Protein 7XUY (pdb70)

B-factor: mean 59.79, std 15.19, range [34.0, 115.69]

Organism: NCBI:txid543891

Foldseek 3Di:
DEEEAEEEPDDDPVVVVVCFVVVLVVCCVVPVDDSVPYYYDYDHHYQQRDDDPRHGNVVPVVDD

Sequence (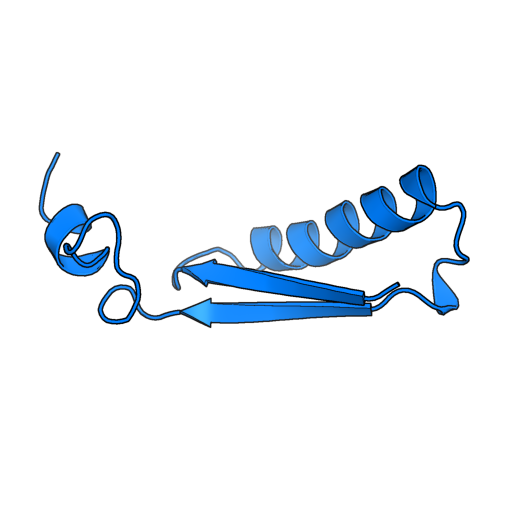64 aa):
PFAQIYILEGRTPEQK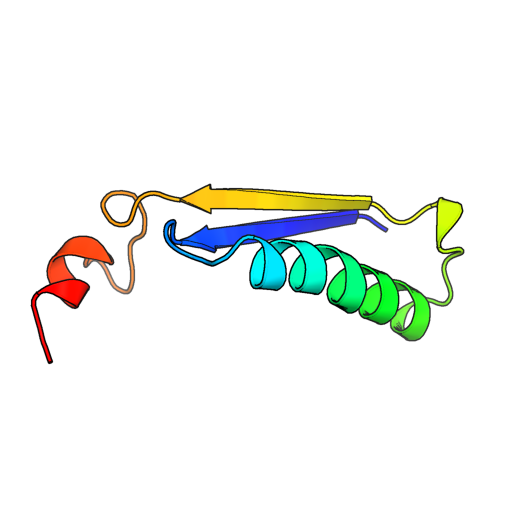KAVIEKVTQALHEATDAKKETIRVWIHEMPKENWGIAGVSAKDLGRLE

Solvent-accessible surface area: 5005 Å² total; per-residue (Å²): 60,138,15,84,36,117,21,38,83,76,112,62,94,122,85,51,135,33,32,81,97,149,40,25,65,55,42,58,113,84,75,121,20,143,91,129,65,13,126,21,107,40,69,74,52,42,81,109,96,74,64,87,108,83,64,27,9,74,76,71,65,181,124,222

Structure (mmCIF, N/CA/C/O backbone):
data_7XUY
#
_entry.id   7XUY
#
_cell.length_a   81.407
_cell.length_b   81.407
_cell.length_c   63.678
_cell.angle_alpha   90.000
_cell.angle_beta   90.000
_cell.angle_gamma   120.000
#
_symmetry.space_group_name_H-M   'H 3 2'
#
loop_
_entity.id
_entity.type
_entity.pdbx_description
1 polymer Tautomerase
2 water water
#
loop_
_atom_site.group_PDB
_atom_site.id
_atom_site.type_symbol
_atom_site.label_atom_id
_atom_site.label_alt_id
_atom_site.label_comp_id
_atom_site.label_asym_id
_atom_site.label_entity_id
_atom_site.label_seq_id
_atom_site.pdbx_PDB_ins_code
_atom_site.Cartn_x
_atom_site.Cartn_y
_atom_site.Cartn_z
_atom_site.occupancy
_atom_site.B_iso_or_equiv
_atom_site.auth_seq_id
_atom_site.auth_comp_id
_atom_site.auth_asym_id
_atom_site.auth_atom_id
_atom_site.pdbx_PDB_model_num
ATOM 1 N N . PRO A 1 1 ? 11.434 -9.323 37.030 1.00 54.81 1 PRO A N 1
ATOM 2 C CA . PRO A 1 1 ? 11.119 -7.897 36.855 1.00 51.56 1 PRO A CA 1
ATOM 3 C C . PRO A 1 1 ? 10.810 -7.567 35.399 1.00 47.74 1 PRO A C 1
ATOM 4 O O . PRO A 1 1 ? 11.435 -8.112 34.482 1.00 50.58 1 PRO A O 1
ATOM 8 N N . PHE A 1 2 ? 9.823 -6.707 35.192 1.00 41.94 2 PHE A N 1
ATOM 9 C CA . PHE A 1 2 ? 9.307 -6.394 33.872 1.00 42.46 2 PHE A CA 1
ATOM 10 C C . PHE A 1 2 ? 9.476 -4.910 33.634 1.00 42.68 2 PHE A C 1
ATOM 11 O O . PHE A 1 2 ? 9.316 -4.126 34.565 1.00 38.43 2 PHE A O 1
ATOM 19 N N . ALA A 1 3 ? 9.770 -4.522 32.394 1.00 41.96 3 ALA A N 1
ATOM 20 C CA . ALA A 1 3 ? 9.798 -3.103 32.041 1.00 44.24 3 ALA A CA 1
ATOM 21 C C . ALA A 1 3 ? 8.898 -2.875 30.837 1.00 40.66 3 ALA A C 1
ATOM 22 O O . ALA A 1 3 ? 9.050 -3.537 29.804 1.00 42.46 3 ALA A O 1
ATOM 24 N N . GLN A 1 4 ? 7.975 -1.951 30.978 1.00 36.87 4 GLN A N 1
ATOM 25 C CA . GLN A 1 4 ? 7.111 -1.502 29.893 1.00 34.39 4 GLN A CA 1
ATOM 26 C C . GLN A 1 4 ? 7.639 -0.149 29.433 1.00 34.00 4 GLN A C 1
ATOM 27 O O . GLN A 1 4 ? 7.620 0.814 30.201 1.00 38.37 4 GLN A O 1
ATOM 33 N N . ILE A 1 5 ? 8.141 -0.075 28.206 1.00 35.87 5 ILE A N 1
ATOM 34 C CA . ILE A 1 5 ? 8.822 1.121 27.714 1.00 36.38 5 ILE A CA 1
A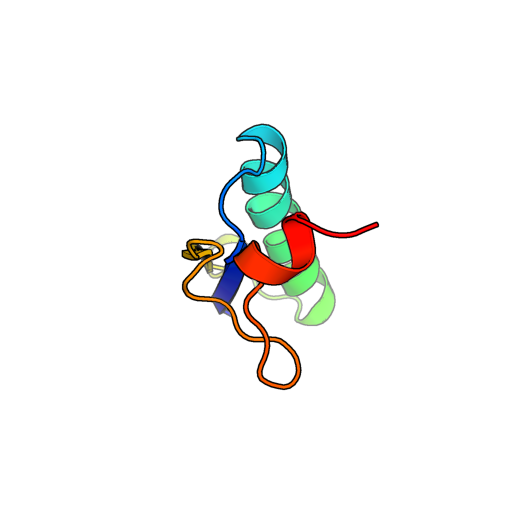TOM 35 C C . ILE A 1 5 ? 7.893 1.849 26.762 1.00 34.09 5 ILE A C 1
ATOM 36 O O . ILE A 1 5 ? 7.253 1.222 25.912 1.00 35.46 5 ILE A O 1
ATOM 41 N N . TYR A 1 6 ? 7.843 3.168 26.880 1.00 36.86 6 TYR A N 1
ATOM 42 C CA . TYR A 1 6 ? 7.088 4.009 25.959 1.00 40.37 6 TYR A CA 1
ATOM 43 C C . TYR A 1 6 ? 8.059 4.943 25.255 1.00 42.90 6 TYR A C 1
ATOM 44 O O . TYR A 1 6 ? 8.727 5.752 25.913 1.00 43.41 6 TYR A O 1
ATOM 53 N N . ILE A 1 7 ? 8.146 4.828 23.925 1.00 42.55 7 ILE A N 1
ATOM 54 C CA . ILE A 1 7 ? 8.965 5.728 23.113 1.00 47.50 7 ILE A CA 1
ATOM 55 C C . ILE A 1 7 ? 8.107 6.270 21.980 1.00 47.78 7 ILE A C 1
ATOM 56 O O . ILE A 1 7 ? 7.092 5.678 21.595 1.00 42.23 7 ILE A O 1
ATOM 61 N N . LEU A 1 8 ? 8.554 7.393 21.419 1.00 45.56 8 LEU A N 1
ATOM 62 C CA . LEU A 1 8 ? 7.935 7.909 20.208 1.00 46.31 8 LEU A CA 1
ATOM 63 C C . LEU A 1 8 ? 8.274 7.027 19.007 1.00 51.73 8 LEU A C 1
ATOM 64 O O . LEU A 1 8 ? 9.322 6.371 18.964 1.00 55.24 8 LEU A O 1
ATOM 69 N N . GLU A 1 9 ? 7.366 7.003 18.027 1.00 48.76 9 GLU A N 1
ATOM 70 C CA . GLU A 1 9 ? 7.672 6.401 16.740 1.00 52.07 9 GLU A CA 1
ATOM 71 C C . GLU A 1 9 ? 8.904 7.055 16.122 1.00 63.62 9 GLU A C 1
ATOM 72 O O . GLU A 1 9 ? 9.248 8.204 16.413 1.00 65.77 9 GLU A O 1
ATOM 78 N N . GLY A 1 10 ? 9.557 6.318 15.233 1.00 65.71 10 GLY A N 1
ATOM 79 C CA . GLY A 1 10 ? 10.632 6.878 14.443 1.00 69.85 10 GLY A CA 1
ATOM 80 C C . GLY A 1 10 ? 12.035 6.509 14.869 1.00 68.22 10 GLY A C 1
ATOM 81 O O . GLY A 1 10 ? 12.991 7.069 14.325 1.00 75.58 10 GLY A O 1
ATOM 82 N N . ARG A 1 11 ? 12.201 5.594 15.810 1.00 66.15 11 ARG A N 1
ATOM 83 C CA . ARG A 1 11 ? 13.546 5.198 16.192 1.00 70.81 11 ARG A CA 1
ATOM 84 C C . ARG A 1 11 ? 14.002 3.983 15.401 1.00 74.91 11 ARG A C 1
ATOM 85 O O . ARG A 1 11 ? 13.190 3.160 14.967 1.00 73.79 11 ARG A O 1
ATOM 93 N N . THR A 1 12 ? 15.320 3.880 15.220 1.00 73.07 12 THR A N 1
ATOM 94 C CA . THR A 1 12 ? 15.894 2.815 14.419 1.00 75.97 12 THR A CA 1
ATOM 95 C C . THR A 1 12 ? 15.654 1.469 15.089 1.00 73.47 12 THR A C 1
ATOM 96 O O . THR A 1 12 ? 15.432 1.395 16.301 1.00 71.54 12 THR A O 1
ATOM 100 N N . PRO A 1 13 ? 15.689 0.378 14.319 1.00 67.13 13 PRO A N 1
ATOM 101 C CA . PRO A 1 13 ? 15.619 -0.945 14.961 1.00 68.67 13 PRO A CA 1
ATOM 102 C C . PRO A 1 13 ? 16.808 -1.225 15.862 1.00 71.92 13 PRO A C 1
ATOM 103 O O . PRO A 1 13 ? 16.655 -1.922 16.873 1.00 71.27 13 PRO A O 1
ATOM 107 N N . GLU A 1 14 ? 17.980 -0.669 15.543 1.00 71.81 14 GLU A N 1
ATOM 108 C CA . GLU A 1 14 ? 19.139 -0.829 16.414 1.00 72.15 14 GLU A CA 1
ATOM 109 C C . GLU A 1 14 ? 18.896 -0.191 17.778 1.00 67.01 14 GLU A C 1
ATOM 110 O O . GLU A 1 14 ? 19.263 -0.759 18.815 1.00 66.67 14 GLU A O 1
ATOM 116 N N . 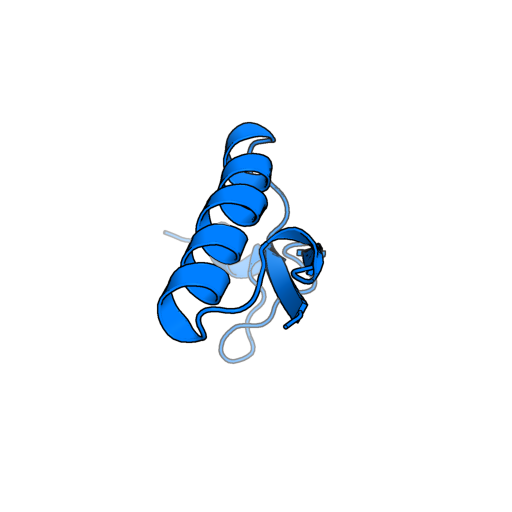GLN A 1 15 ? 18.274 0.989 17.800 1.00 64.97 15 GLN A N 1
ATOM 117 C CA . GLN A 1 15 ? 17.957 1.631 19.070 1.00 66.17 15 GLN A CA 1
ATOM 118 C C . GLN A 1 15 ? 16.947 0.814 19.869 1.00 63.34 15 GLN A C 1
ATOM 119 O O . GLN A 1 15 ? 17.022 0.755 21.103 1.00 61.87 15 GLN A O 1
ATOM 125 N N . LYS A 1 16 ? 15.996 0.170 19.192 1.00 62.66 16 LYS A N 1
ATOM 126 C CA . LYS A 1 16 ? 15.005 -0.598 19.936 1.00 58.91 16 LYS A CA 1
ATOM 127 C C . LYS A 1 16 ? 15.619 -1.873 20.505 1.00 57.35 16 LYS A C 1
ATOM 128 O O . LYS A 1 16 ? 15.349 -2.231 21.657 1.00 52.17 16 LYS A O 1
ATOM 134 N N . LYS A 1 17 ? 16.476 -2.548 19.730 1.00 59.40 17 LYS A N 1
ATOM 135 C CA . LYS A 1 17 ? 17.224 -3.685 20.266 1.00 64.46 17 LYS A CA 1
ATOM 136 C C . LYS A 1 17 ? 18.084 -3.269 21.456 1.00 63.70 17 LYS A C 1
ATOM 137 O O . LYS A 1 17 ? 18.118 -3.960 22.480 1.00 63.43 17 LYS A O 1
ATOM 143 N N . ALA A 1 18 ? 18.757 -2.120 21.355 1.00 65.13 18 ALA A N 1
ATOM 144 C CA . ALA A 1 18 ? 19.534 -1.600 22.479 1.00 62.61 18 ALA A CA 1
ATOM 145 C C . ALA A 1 18 ? 18.652 -1.297 23.695 1.00 59.53 18 ALA A C 1
ATOM 146 O O . ALA A 1 18 ? 19.074 -1.509 24.840 1.00 64.05 18 ALA A O 1
ATOM 148 N N . VAL A 1 19 ? 17.439 -0.778 23.481 1.00 54.98 19 VAL A N 1
ATOM 149 C CA . VAL A 1 19 ? 16.536 -0.595 24.616 1.00 48.81 19 VAL A CA 1
ATOM 150 C C . VAL A 1 19 ? 16.330 -1.924 25.329 1.00 48.69 19 VAL A C 1
ATOM 151 O O . VAL A 1 19 ? 16.490 -2.029 26.550 1.00 50.69 19 VAL A O 1
ATOM 155 N N . ILE A 1 20 ? 16.001 -2.968 24.569 1.00 49.37 20 ILE A N 1
ATOM 156 C CA . ILE A 1 20 ? 15.755 -4.276 25.166 1.00 52.08 20 ILE A CA 1
ATOM 157 C C . ILE A 1 20 ? 17.003 -4.770 25.894 1.00 57.17 20 ILE A C 1
ATOM 158 O O . ILE A 1 20 ? 16.934 -5.235 27.038 1.00 55.92 20 ILE A O 1
ATOM 163 N N . GLU A 1 21 ? 18.163 -4.645 25.252 1.00 53.99 21 GLU A N 1
ATOM 164 C CA . GLU A 1 21 ? 19.396 -5.173 25.827 1.00 58.77 21 GLU A CA 1
ATOM 165 C C . GLU A 1 21 ? 19.799 -4.394 27.078 1.00 56.94 21 GLU A C 1
ATOM 166 O O . GLU A 1 21 ? 20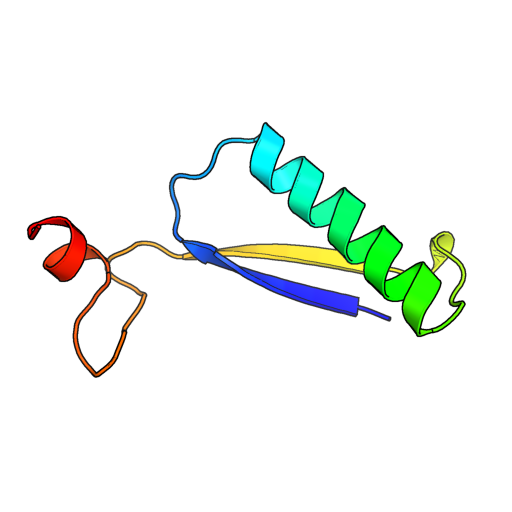.023 -4.986 28.137 1.00 57.38 21 GLU A O 1
ATOM 172 N N . LYS A 1 22 ? 19.850 -3.059 26.986 1.00 59.37 22 LYS A N 1
ATOM 173 C CA . LYS A 1 22 ? 20.387 -2.255 28.086 1.00 61.08 22 LYS A CA 1
ATOM 174 C C . LYS A 1 22 ? 19.420 -2.195 29.265 1.00 57.78 22 LYS A C 1
ATOM 175 O O . LYS A 1 22 ? 19.849 -2.237 30.427 1.00 56.86 22 LYS A O 1
ATOM 181 N N . VAL A 1 23 ? 18.114 -2.115 28.999 1.00 54.86 23 VAL A N 1
ATOM 182 C CA . VAL A 1 23 ? 17.154 -2.118 30.099 1.00 49.17 23 VAL A CA 1
ATOM 183 C C . VAL A 1 23 ? 17.178 -3.459 30.819 1.00 49.05 23 VAL A C 1
ATOM 184 O O . VAL A 1 23 ? 17.123 -3.512 32.053 1.00 55.08 23 VAL A O 1
ATOM 188 N N . THR A 1 24 ? 17.255 -4.561 30.067 1.00 50.89 24 THR A N 1
ATOM 189 C CA . THR A 1 24 ? 17.380 -5.879 30.688 1.00 54.42 24 THR A CA 1
ATOM 190 C C . THR A 1 24 ? 18.627 -5.963 31.565 1.00 56.13 24 THR A C 1
ATOM 191 O O . THR A 1 24 ? 18.568 -6.451 32.702 1.00 56.75 24 THR A O 1
ATOM 195 N N . GLN A 1 25 ? 19.772 -5.496 31.049 1.00 54.46 25 GLN A N 1
ATOM 196 C CA . GLN A 1 25 ? 20.997 -5.483 31.848 1.00 58.02 25 GLN A CA 1
ATOM 197 C C . GLN A 1 25 ? 20.853 -4.581 33.069 1.00 60.16 25 GLN A C 1
ATOM 198 O O . GLN A 1 25 ? 21.313 -4.925 34.163 1.00 63.56 25 GLN A O 1
ATOM 204 N N . ALA A 1 26 ? 20.212 -3.424 32.896 1.00 62.15 26 ALA A N 1
ATOM 205 C CA . ALA A 1 26 ? 19.994 -2.507 34.010 1.00 65.93 26 ALA A CA 1
ATOM 206 C C . ALA A 1 26 ? 19.184 -3.164 35.125 1.00 60.92 26 ALA A C 1
ATOM 207 O O .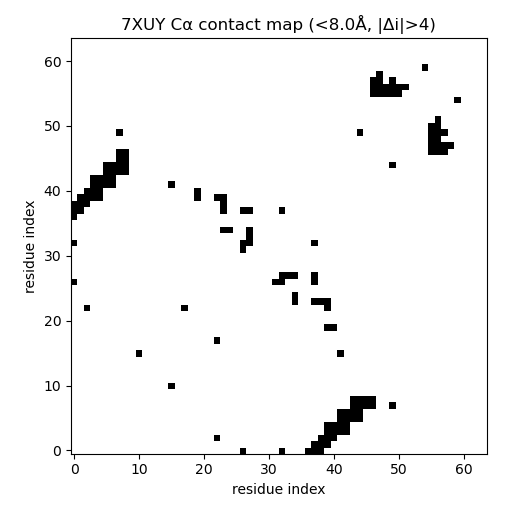 ALA A 1 26 ? 19.519 -3.028 36.311 1.00 62.63 26 ALA A O 1
ATOM 209 N N . LEU A 1 27 ? 18.126 -3.891 34.767 1.00 57.20 27 LEU A N 1
ATOM 210 C CA . LEU A 1 27 ? 17.315 -4.553 35.784 1.00 54.20 27 LEU A CA 1
ATOM 211 C C . LEU A 1 27 ? 18.076 -5.708 36.427 1.00 59.04 27 LEU A C 1
ATOM 212 O O . LEU A 1 27 ? 17.969 -5.932 37.639 1.00 57.26 27 LEU A O 1
ATOM 217 N N . HIS A 1 28 ? 18.844 -6.457 35.626 1.00 60.80 28 HIS A N 1
ATOM 218 C CA . HIS A 1 28 ? 19.685 -7.518 36.181 1.00 63.08 28 HIS A CA 1
ATOM 219 C C . HIS A 1 28 ? 20.657 -6.970 37.216 1.00 65.68 28 HIS A C 1
ATOM 220 O O . HIS A 1 28 ? 20.836 -7.566 38.284 1.00 64.78 28 HIS A O 1
ATOM 227 N N . GLU A 1 29 ? 21.297 -5.835 36.925 1.00 62.50 29 GLU A N 1
ATOM 228 C CA . GLU A 1 29 ? 22.313 -5.324 37.842 1.00 71.01 29 GLU A CA 1
ATOM 229 C C . GLU A 1 29 ? 21.695 -4.668 39.068 1.00 70.09 29 GLU A C 1
ATOM 230 O O . GLU A 1 29 ? 22.262 -4.747 40.162 1.00 69.30 29 GLU A O 1
ATOM 236 N N . ALA A 1 30 ? 20.541 -4.023 38.903 1.00 67.96 30 ALA A N 1
ATOM 237 C CA . ALA A 1 30 ? 19.911 -3.298 40.001 1.00 67.85 30 ALA A CA 1
ATOM 238 C C . ALA A 1 30 ? 19.247 -4.229 41.004 1.00 66.59 30 ALA A C 1
ATOM 239 O O . ALA A 1 30 ? 19.177 -3.902 42.191 1.00 65.42 30 ALA A O 1
ATOM 241 N N . THR A 1 31 ? 18.734 -5.367 40.546 1.00 68.08 31 THR A N 1
ATOM 242 C CA . THR A 1 31 ? 17.973 -6.269 41.393 1.00 69.02 31 THR A CA 1
ATOM 243 C C . THR A 1 31 ? 18.603 -7.638 41.554 1.00 68.66 31 THR A C 1
ATOM 244 O O . THR A 1 31 ? 18.108 -8.426 42.365 1.00 70.97 31 THR A O 1
ATOM 248 N N . ASP A 1 32 ? 19.620 -7.967 40.761 1.00 66.81 32 ASP A N 1
ATOM 249 C CA . ASP A 1 32 ? 20.263 -9.280 40.749 1.00 71.90 32 ASP A CA 1
ATOM 250 C C . ASP A 1 32 ? 19.318 -10.394 40.316 1.00 67.66 32 ASP A C 1
ATOM 251 O O . ASP A 1 32 ? 19.574 -11.572 40.593 1.00 71.56 32 ASP A O 1
ATOM 256 N N . ALA A 1 33 ? 18.232 -10.037 39.638 1.00 65.91 33 ALA A N 1
ATOM 257 C CA . ALA A 1 33 ? 17.323 -11.031 39.096 1.00 64.66 33 ALA A CA 1
ATOM 258 C C . ALA A 1 33 ? 17.981 -11.777 37.952 1.00 66.08 33 ALA A C 1
ATOM 259 O O . ALA A 1 33 ? 18.721 -11.196 37.154 1.00 70.03 33 ALA A O 1
ATOM 261 N N . LYS A 1 34 ? 17.696 -13.066 37.862 1.00 67.27 34 LYS A N 1
ATOM 262 C CA . LYS A 1 34 ? 18.192 -13.834 36.735 1.00 69.47 34 LYS A CA 1
ATOM 263 C C . LYS A 1 34 ? 17.636 -13.266 35.434 1.00 67.20 34 LYS A C 1
ATOM 264 O O . LYS A 1 34 ? 16.458 -12.905 35.340 1.00 61.45 34 LYS A O 1
ATOM 270 N N . LYS A 1 35 ? 18.518 -13.138 34.439 1.00 63.66 35 LYS A N 1
ATOM 271 C CA . LYS A 1 35 ? 18.091 -12.603 33.152 1.00 65.91 35 LYS A CA 1
ATOM 272 C C . LYS A 1 35 ? 16.951 -13.416 32.564 1.00 62.25 35 LYS A C 1
ATOM 273 O O . LYS A 1 35 ? 16.080 -12.858 31.891 1.00 59.25 35 LYS A O 1
ATOM 279 N N . GLU A 1 36 ? 16.930 -14.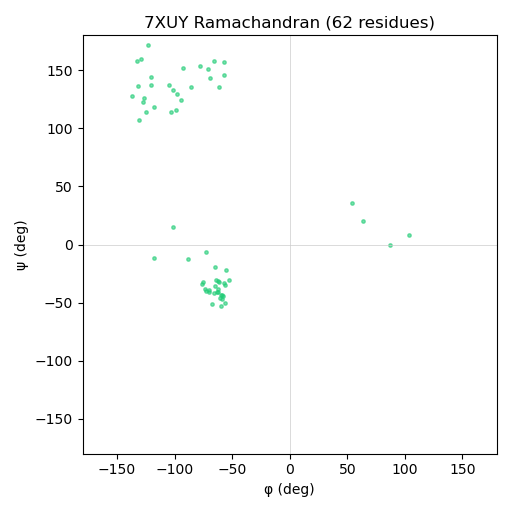726 32.816 1.00 64.45 36 GLU A N 1
ATOM 280 C CA . GLU A 1 36 ? 15.830 -15.554 32.341 1.00 65.12 36 GLU A CA 1
ATOM 281 C C . GLU A 1 36 ? 14.464 -15.013 32.747 1.00 61.05 36 GLU A C 1
ATOM 282 O O . GLU A 1 36 ? 13.495 -15.231 32.016 1.00 62.18 36 GLU A O 1
ATOM 288 N N . THR A 1 37 ? 14.362 -14.325 33.885 1.00 57.62 37 THR A N 1
ATOM 289 C CA . THR A 1 37 ? 13.071 -13.855 34.379 1.00 55.08 37 THR A CA 1
ATOM 290 C C . THR A 1 37 ? 12.679 -12.478 33.857 1.00 56.32 37 THR A C 1
ATOM 291 O O . THR A 1 37 ? 11.514 -12.085 34.005 1.00 51.79 37 THR A O 1
ATOM 295 N N . ILE A 1 38 ? 13.603 -11.747 33.253 1.00 54.26 38 ILE A N 1
ATOM 296 C CA . ILE A 1 38 ? 13.390 -10.342 32.916 1.00 52.65 38 ILE A CA 1
ATOM 297 C C . ILE A 1 38 ? 12.685 -10.219 31.571 1.00 48.87 38 ILE A C 1
ATOM 298 O O . ILE A 1 38 ? 13.023 -10.905 30.598 1.00 50.57 38 ILE A O 1
ATOM 303 N N . ARG A 1 39 ? 11.687 -9.342 31.515 1.00 48.19 39 ARG A N 1
ATOM 304 C CA . ARG A 1 39 ? 10.939 -9.096 30.296 1.00 45.69 39 ARG A CA 1
ATOM 305 C C . ARG A 1 39 ? 10.848 -7.597 30.069 1.00 52.25 39 ARG A C 1
ATOM 306 O O . ARG A 1 39 ? 10.582 -6.833 31.004 1.00 46.28 39 ARG A O 1
ATOM 314 N N . VAL A 1 40 ? 11.052 -7.179 28.824 1.00 45.39 40 VAL A N 1
ATOM 315 C CA . VAL A 1 40 ? 10.992 -5.775 28.446 1.00 43.36 40 VAL A CA 1
ATOM 316 C C . VAL A 1 40 ? 10.234 -5.691 27.131 1.00 44.78 40 VAL A C 1
ATOM 317 O O . VAL A 1 40 ? 10.578 -6.392 26.171 1.00 48.01 40 VAL A O 1
ATOM 321 N N . TRP A 1 41 ? 9.213 -4.854 27.074 1.00 42.31 41 TRP A N 1
ATOM 322 C CA . TRP A 1 41 ? 8.501 -4.673 25.820 1.00 38.89 41 TRP A CA 1
ATOM 323 C C . TRP A 1 41 ? 8.314 -3.181 25.566 1.00 38.20 41 TRP A C 1
ATOM 324 O O . TRP A 1 41 ? 8.376 -2.362 26.486 1.00 38.30 41 TRP A O 1
ATOM 335 N N . ILE A 1 42 ? 8.105 -2.825 24.300 1.00 37.17 42 ILE A N 1
ATOM 336 C CA . ILE A 1 42 ? 8.207 -1.433 23.859 1.00 36.83 42 ILE A CA 1
ATOM 337 C C . ILE A 1 42 ? 6.939 -1.056 23.111 1.00 38.90 42 ILE A C 1
ATOM 338 O O . ILE A 1 42 ? 6.602 -1.691 22.103 1.00 41.17 42 ILE A O 1
ATOM 343 N N . HIS A 1 43 ? 6.253 -0.013 23.591 1.00 39.21 43 HIS A N 1
ATOM 344 C CA . HIS A 1 43 ? 5.176 0.644 22.865 1.00 36.20 43 HIS A CA 1
ATOM 345 C C . HIS A 1 43 ? 5.747 1.835 22.109 1.00 40.06 43 HIS A C 1
ATOM 346 O O . HIS A 1 43 ? 6.341 2.737 22.725 1.00 39.03 43 HIS A O 1
ATOM 353 N N . GLU A 1 44 ? 5.529 1.867 20.801 1.00 38.07 44 GLU A N 1
ATOM 354 C CA . GLU A 1 44 ? 5.929 2.989 19.963 1.00 43.01 44 GLU A CA 1
ATOM 355 C C . GLU A 1 44 ? 4.715 3.883 19.742 1.00 42.54 44 GLU A C 1
ATOM 356 O O . GLU A 1 44 ? 3.732 3.460 19.125 1.00 40.69 44 GLU A O 1
ATOM 362 N N . MET A 1 45 ? 4.785 5.120 20.253 1.00 41.41 45 MET A N 1
ATOM 363 C CA . MET A 1 45 ? 3.637 6.027 20.257 1.00 40.16 45 MET A CA 1
ATOM 364 C C . MET A 1 45 ? 3.723 6.991 19.084 1.00 42.29 45 MET A C 1
ATOM 365 O O . MET A 1 45 ? 4.770 7.620 18.887 1.00 40.69 45 MET A O 1
ATOM 370 N N . PRO A 1 46 ? 2.664 7.125 18.294 1.00 44.53 46 PRO A N 1
ATOM 371 C CA . PRO A 1 46 ? 2.631 8.188 17.285 1.00 44.87 46 PRO A CA 1
ATOM 372 C C . PRO A 1 46 ? 2.828 9.547 17.930 1.00 45.30 46 PRO A C 1
ATOM 373 O O . PRO A 1 46 ? 2.390 9.800 19.054 1.00 42.63 46 PRO A O 1
ATOM 377 N N . LYS A 1 47 ? 3.494 10.433 17.191 1.00 45.78 47 LYS A N 1
ATOM 378 C CA . LYS A 1 47 ? 3.794 11.760 17.716 1.00 46.89 47 LYS A CA 1
ATOM 379 C C . LYS A 1 47 ? 2.519 12.539 18.013 1.00 47.87 47 LYS A C 1
ATOM 380 O O . LYS A 1 47 ? 2.476 13.309 18.977 1.00 47.31 47 LYS A O 1
ATOM 386 N N . GLU A 1 48 ? 1.448 12.304 17.245 1.00 49.18 48 GLU A N 1
ATOM 387 C CA . GLU A 1 48 ? 0.151 12.900 17.558 1.00 50.61 48 GLU A CA 1
ATOM 388 C C . GLU A 1 48 ? -0.418 12.396 18.882 1.00 45.75 48 GLU A C 1
ATOM 389 O O . GLU A 1 48 ? -1.304 13.046 19.444 1.00 47.66 48 GLU A O 1
ATOM 395 N N . ASN A 1 49 ? 0.054 11.256 19.383 1.00 43.31 49 ASN A N 1
ATOM 396 C CA . ASN A 1 49 ? -0.512 10.622 20.572 1.00 41.06 49 ASN A CA 1
ATOM 397 C C . ASN A 1 49 ? 0.305 10.866 21.834 1.00 42.52 49 ASN A C 1
ATOM 398 O O . ASN A 1 49 ? 0.120 10.146 22.820 1.00 41.38 49 ASN A O 1
ATOM 403 N N . TRP A 1 50 ? 1.219 11.829 21.830 1.00 39.73 50 TRP A N 1
ATOM 404 C CA . TRP A 1 50 ? 2.185 11.984 22.917 1.00 44.86 50 TRP A CA 1
ATOM 405 C C . TRP A 1 50 ? 2.190 13.445 23.350 1.00 47.67 50 TRP A C 1
ATOM 406 O O . TRP A 1 50 ? 2.719 14.306 22.640 1.00 44.74 50 TRP A O 1
ATOM 417 N N . GLY A 1 51 ? 1.619 13.723 24.522 1.00 44.63 51 GLY A N 1
ATOM 418 C CA . GLY A 1 51 ? 1.461 15.089 24.995 1.00 43.91 51 GLY A CA 1
ATOM 419 C C . GLY A 1 51 ? 2.513 15.453 26.033 1.00 49.60 51 GLY A C 1
ATOM 420 O O . GLY A 1 51 ? 2.758 14.700 26.983 1.00 46.48 51 GLY A O 1
ATOM 421 N N . ILE A 1 52 ? 3.119 16.623 25.836 1.00 46.86 52 ILE A N 1
ATOM 422 C CA . ILE A 1 52 ? 4.082 17.194 26.766 1.00 45.75 52 ILE A CA 1
ATOM 423 C C . ILE A 1 52 ? 3.571 18.584 27.109 1.00 53.99 52 ILE A C 1
ATOM 424 O O . ILE A 1 52 ? 3.519 19.468 26.240 1.00 53.72 52 ILE A O 1
ATOM 429 N N . ALA A 1 53 ? 3.187 18.776 28.371 1.00 54.24 53 ALA A N 1
ATOM 430 C CA . ALA A 1 53 ? 2.642 20.039 28.853 1.00 51.26 53 ALA A CA 1
ATOM 431 C C . ALA A 1 53 ? 1.459 20.506 28.011 1.00 59.25 53 ALA A C 1
ATOM 432 O O . ALA A 1 53 ? 1.293 21.708 27.780 1.00 56.42 53 ALA A O 1
ATOM 434 N N . GLY A 1 54 ? 0.639 19.569 27.532 1.00 53.20 54 GLY A N 1
ATOM 435 C CA . GLY A 1 54 ? -0.534 19.920 26.758 1.00 53.47 54 GLY A CA 1
ATOM 436 C C . GLY A 1 54 ? -0.312 20.081 25.266 1.00 57.88 54 GLY A C 1
ATOM 437 O O . GLY A 1 54 ? -1.271 20.386 24.544 1.00 56.22 54 GLY A O 1
ATOM 438 N N . VAL A 1 55 ? 0.912 19.897 24.776 1.00 55.51 55 VAL A N 1
ATOM 439 C CA . VAL A 1 55 ? 1.230 20.050 23.362 1.00 57.94 55 VAL A CA 1
ATOM 440 C C . VAL A 1 55 ? 1.774 18.721 22.853 1.00 54.89 55 VAL A C 1
ATOM 441 O O . VAL A 1 55 ? 2.570 18.070 23.536 1.00 50.96 55 VAL A O 1
ATOM 445 N N . SER A 1 56 ? 1.343 18.312 21.665 1.00 54.94 56 SER A N 1
ATOM 446 C CA . SER A 1 56 ? 1.730 17.002 21.154 1.00 50.97 56 SER A CA 1
ATOM 447 C C . SER A 1 56 ? 3.148 17.027 20.600 1.00 57.55 56 SER A C 1
ATOM 448 O O . SER A 1 56 ? 3.640 18.060 20.136 1.00 58.27 56 SER A O 1
ATOM 451 N N . ALA A 1 57 ? 3.799 15.863 20.614 1.00 60.45 57 ALA A N 1
ATOM 452 C CA . ALA A 1 57 ? 5.128 15.789 20.012 1.00 60.90 57 ALA A CA 1
ATOM 453 C C . ALA A 1 57 ? 5.098 16.238 18.555 1.00 61.29 57 ALA A C 1
ATOM 454 O O . ALA A 1 57 ? 6.055 16.856 18.072 1.00 63.32 57 ALA A O 1
ATOM 456 N N . LYS A 1 58 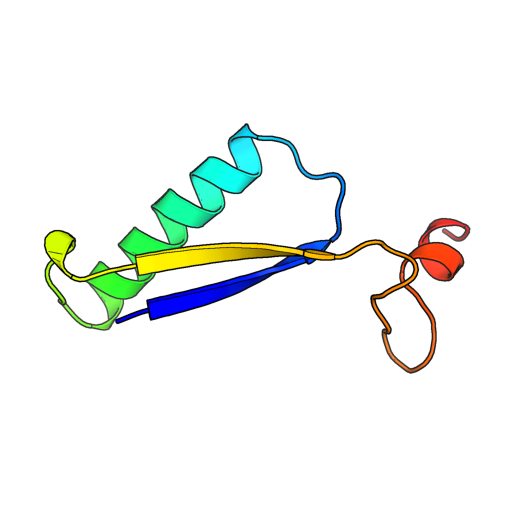? 4.003 15.941 17.843 1.00 62.78 58 LYS A N 1
ATOM 457 C CA . LYS A 1 58 ? 3.865 16.360 16.446 1.00 64.92 58 LYS A CA 1
ATOM 458 C C . LYS A 1 58 ? 3.940 17.880 16.297 1.00 65.49 58 LYS A C 1
ATOM 459 O O . LYS A 1 58 ? 4.729 18.391 15.488 1.00 68.14 58 LYS A O 1
ATOM 465 N N . ASP A 1 59 ? 3.114 18.626 17.047 1.00 63.73 59 ASP A N 1
ATOM 466 C CA . ASP A 1 59 ? 3.178 20.086 16.933 1.00 64.99 59 ASP A CA 1
ATOM 467 C C . ASP A 1 59 ? 4.546 20.610 17.326 1.00 65.26 59 ASP A C 1
ATOM 468 O O . ASP A 1 59 ? 5.001 21.616 16.781 1.00 67.63 59 ASP A O 1
ATOM 473 N N . LEU A 1 60 ? 5.218 19.941 18.268 1.00 65.79 60 LEU A N 1
ATOM 474 C CA . LEU A 1 60 ? 6.540 20.400 18.685 1.00 70.55 60 LEU A CA 1
ATOM 475 C C . LEU A 1 60 ? 7.573 20.173 17.593 1.00 74.21 60 LEU A C 1
ATOM 476 O O . LEU A 1 60 ? 8.425 21.035 17.344 1.00 79.57 60 LEU A O 1
ATOM 481 N N . GLY A 1 61 ? 7.502 19.017 16.928 1.00 69.82 61 GLY A N 1
ATOM 482 C CA . GLY A 1 61 ? 8.403 18.685 15.835 1.00 73.59 61 GLY A CA 1
ATOM 483 C C . GLY A 1 61 ? 8.416 19.703 14.716 1.00 76.44 61 GLY A C 1
ATOM 484 O O . GLY A 1 61 ? 9.390 19.763 13.963 1.00 83.32 61 GLY A O 1
ATOM 485 N N . ARG A 1 62 ? 7.353 20.505 14.585 1.00 74.06 62 ARG A N 1
ATOM 486 C CA . ARG A 1 62 ? 7.302 21.594 13.616 1.00 77.38 62 ARG A CA 1
ATOM 487 C C . ARG A 1 62 ? 8.170 22.781 13.998 1.00 79.35 62 ARG A C 1
ATOM 488 O O . ARG A 1 62 ? 8.270 23.736 13.218 1.00 82.95 62 ARG A O 1
ATOM 496 N N . LEU A 1 63 ? 8.761 22.765 15.181 1.00 81.50 63 LEU A N 1
ATOM 497 C CA . LEU A 1 63 ? 9.405 23.929 15.753 1.00 85.06 63 LEU A CA 1
ATOM 498 C C . LEU A 1 63 ? 10.848 23.591 16.072 1.00 89.50 63 LEU A C 1
ATOM 499 O O . LEU A 1 63 ? 11.277 22.434 16.017 1.00 88.89 63 LEU A O 1
ATOM 504 N N . GLU A 1 64 ? 11.576 24.631 16.429 1.00 95.00 64 GLU A N 1
ATOM 505 C CA . GLU A 1 64 ? 13.007 24.578 16.498 1.00 93.88 64 GLU A CA 1
ATOM 506 C C . GLU A 1 64 ? 13.483 24.703 17.941 1.00 92.95 64 GLU A C 1
ATOM 507 O O . GLU A 1 64 ? 14.354 25.504 18.273 1.00 98.34 64 GLU A O 1
#

Radius of gyration: 14.74 Å; Cα contacts (8 Å, |Δi|>4): 73; chains: 1; bounding box: 23×40×28 Å

Secondary structure (DSSP, 8-state):
-EEEEEEES---HHHHHHHHHHHHHHHHHHH---GGG-EEEEEEE-GGG-EETTEEHHHHHT--

Nearest PDB structures (foldseek):
  7xuy-assembly1_A  TM=1.016E+00  e=5.310E-12  Comamonas testosteroni CNB-1
  8t9o-assembly2_J  TM=9.742E-01  e=3.855E-07  Herbaspirillum
  3ry0-assembly1_A  TM=9.739E-01  e=1.835E-06  Streptomyces achromogenes
  2fm7-assembly1_A  TM=9.419E-01  e=2.407E-06  Pseudomonas putida
  4fdx-assembly1_B  TM=9.763E-01  e=7.626E-06  Methylibium petroleiphilum PM1

InterPro domains:
  IPR004370 4-oxalocrotonate tautomerase-like domain [PF01361] (2-60)
  IPR014347 Tautomerase/MIF superfamily [G3DSA:3.30.429.10] (2-63)
  IPR014347 Tautomerase/MIF superfamily [SSF55331] (2-61)
  IPR018191 4-oxalocrotonate tautomerase [TIGR00013] (1-61)
  IPR018191 4-oxalocrotonate tautomerase [cd00491] (2-59)